Protein AF-A0A553RM17-F1 (afdb_monomer_lite)

Sequence (61 aa):
MSKLDVPLEEVMARQSPVCDPEPMDSEDMLFMLYTSGSTGKPKGIVHTQAGYLLYTSLTHQ

Organism: NCBI:txid2873325

pLDDT: mean 93.81, std 5.97, range [67.38, 98.56]

InterPro domains:
  IPR000873 AMP-dependent synthetase/ligase domain [PF00501] (17-56)
  IPR020459 AMP-binding [PR00154] (27-38)
  IPR020459 AMP-binding [PR00154] (39-47)
  IPR020845 AMP-binding, conserved site [PS00455] (32-43)
  IPR042099 ANL, N-terminal domain [G3DSA:3.40.50.12780] (1-61)

Radius of gyration: 18.54 Å; chains: 1; bounding box: 33×41×43 Å

Structure (mmCIF, N/CA/C/O backbone):
data_AF-A0A553RM17-F1
#
_entry.id   AF-A0A553RM17-F1
#
loop_
_atom_site.group_PDB
_atom_site.id
_atom_site.type_symbol
_atom_site.label_atom_id
_atom_site.label_alt_id
_atom_site.label_comp_id
_atom_site.label_asym_id
_atom_site.label_entity_id
_atom_site.label_seq_id
_atom_site.pdbx_PDB_ins_code
_atom_site.Cartn_x
_atom_site.Cartn_y
_atom_site.Cartn_z
_atom_site.occupancy
_atom_site.B_iso_or_equiv
_atom_site.auth_seq_id
_atom_site.auth_comp_id
_atom_site.auth_asym_id
_atom_site.auth_atom_id
_atom_site.pdbx_PDB_model_num
ATOM 1 N N . MET A 1 1 ? 22.039 -24.860 -9.533 1.00 67.38 1 MET A N 1
ATOM 2 C CA . MET A 1 1 ? 20.710 -24.293 -9.808 1.00 67.38 1 MET A CA 1
ATOM 3 C C . MET A 1 1 ? 19.697 -25.416 -9.747 1.00 67.38 1 MET A C 1
ATOM 5 O O . MET A 1 1 ? 19.878 -26.428 -10.418 1.00 67.38 1 MET A O 1
ATOM 9 N N . SER A 1 2 ? 18.719 -25.292 -8.857 1.00 84.81 2 SER A N 1
ATOM 10 C CA . SER A 1 2 ? 17.556 -26.168 -8.782 1.00 84.81 2 SER A CA 1
ATOM 11 C C . SER A 1 2 ? 16.742 -26.082 -10.080 1.00 84.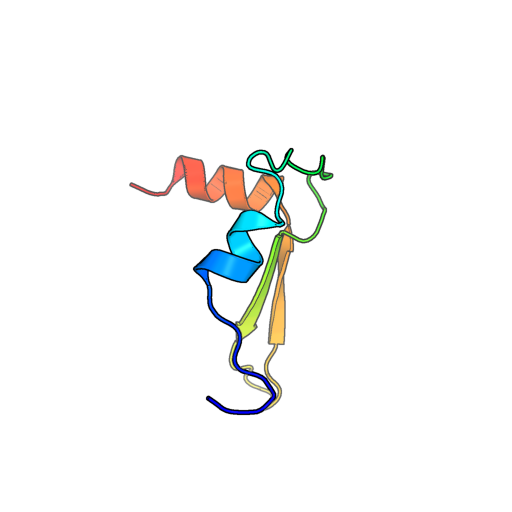81 2 SER A C 1
ATOM 13 O O . SER A 1 2 ? 16.903 -25.146 -10.857 1.00 84.81 2 SER A O 1
ATOM 15 N N . LYS A 1 3 ? 15.821 -27.028 -10.306 1.00 86.94 3 LYS A N 1
ATOM 16 C CA . LYS A 1 3 ? 14.873 -26.971 -11.438 1.00 86.94 3 LYS A CA 1
ATOM 17 C C . LYS A 1 3 ? 14.024 -25.683 -11.448 1.00 86.94 3 LYS A C 1
ATOM 19 O O . LYS A 1 3 ? 13.451 -25.351 -12.479 1.00 86.94 3 LYS A O 1
ATOM 24 N N . LEU A 1 4 ? 13.906 -25.005 -10.307 1.00 88.00 4 LEU A N 1
ATOM 25 C CA . LEU A 1 4 ? 13.132 -23.774 -10.142 1.00 88.00 4 LEU A CA 1
ATOM 26 C C . LEU A 1 4 ? 13.977 -22.509 -10.342 1.00 88.00 4 LEU A C 1
ATOM 28 O O . LEU A 1 4 ? 13.410 -21.425 -10.445 1.00 88.00 4 LEU A O 1
ATOM 32 N N . ASP A 1 5 ? 15.304 -22.630 -10.398 1.00 93.25 5 ASP A N 1
ATOM 33 C CA . ASP A 1 5 ? 16.183 -21.475 -10.531 1.00 93.25 5 ASP A CA 1
ATOM 34 C C . ASP A 1 5 ? 16.336 -21.121 -12.014 1.00 93.25 5 ASP A C 1
ATOM 36 O O . ASP A 1 5 ? 16.656 -21.978 -12.840 1.00 93.25 5 ASP A O 1
ATOM 40 N N . VAL A 1 6 ? 16.151 -19.845 -12.343 1.00 91.88 6 VAL A N 1
ATOM 41 C CA . VAL A 1 6 ? 16.306 -19.302 -13.697 1.00 91.88 6 VAL A CA 1
ATOM 42 C C . VAL A 1 6 ? 17.239 -18.088 -13.666 1.00 91.88 6 VAL A C 1
ATOM 44 O O . VAL A 1 6 ? 17.183 -17.323 -12.700 1.00 91.88 6 VAL A O 1
ATOM 47 N N . PRO A 1 7 ? 18.106 -17.890 -14.677 1.00 94.56 7 PRO A N 1
ATOM 48 C CA . PRO A 1 7 ? 18.956 -16.702 -14.750 1.00 94.56 7 PRO A CA 1
ATOM 49 C C . PRO A 1 7 ? 18.115 -15.425 -14.866 1.00 94.56 7 PRO A C 1
ATOM 51 O O . PRO A 1 7 ? 17.233 -15.335 -15.724 1.00 94.56 7 PRO A O 1
ATOM 54 N N . LEU A 1 8 ? 18.387 -14.435 -14.010 1.00 93.50 8 LEU A N 1
ATOM 55 C CA . LEU A 1 8 ? 17.630 -13.181 -13.958 1.00 93.50 8 LEU A CA 1
ATOM 56 C C . LEU A 1 8 ? 17.673 -12.454 -15.307 1.00 93.50 8 LEU A C 1
ATOM 58 O O . LEU A 1 8 ? 16.642 -12.012 -15.810 1.00 93.50 8 LEU A O 1
ATOM 62 N N . GLU A 1 9 ? 18.859 -12.380 -15.907 1.00 94.81 9 GLU A N 1
ATOM 63 C CA . GLU A 1 9 ? 19.118 -11.670 -17.156 1.00 94.81 9 GLU A CA 1
ATOM 64 C C . GLU A 1 9 ? 18.292 -12.253 -18.309 1.00 94.81 9 GLU A C 1
ATOM 66 O O . GLU A 1 9 ? 17.699 -11.510 -19.089 1.00 94.81 9 GLU A O 1
ATOM 71 N N . GLU A 1 10 ? 18.193 -13.584 -18.386 1.00 94.38 10 GLU A N 1
ATOM 72 C CA . GLU A 1 10 ? 17.418 -14.273 -19.423 1.00 94.38 10 GLU A CA 1
ATOM 73 C C . GLU A 1 10 ? 15.913 -14.027 -19.292 1.00 94.38 10 GLU A C 1
ATOM 75 O O . GLU A 1 10 ? 15.215 -13.909 -20.302 1.00 94.38 10 GLU A O 1
ATOM 80 N N . VAL A 1 11 ? 15.397 -13.965 -18.061 1.00 94.00 11 VAL A N 1
ATOM 81 C CA . VAL A 1 11 ? 13.969 -13.735 -17.807 1.00 94.00 11 VAL A CA 1
ATOM 82 C C . VAL A 1 11 ? 13.612 -12.271 -18.036 1.00 94.00 11 VAL A C 1
ATOM 84 O O . VAL A 1 11 ? 12.608 -11.994 -18.693 1.00 94.00 11 VAL A O 1
ATOM 87 N N . MET A 1 12 ? 14.443 -11.343 -17.556 1.00 94.44 12 MET A N 1
ATOM 88 C CA . MET A 1 12 ? 14.251 -9.904 -17.750 1.00 94.44 12 MET A CA 1
ATOM 89 C C . MET A 1 12 ? 14.306 -9.510 -19.227 1.00 94.44 12 MET A C 1
ATOM 91 O O . MET A 1 12 ? 13.483 -8.711 -19.660 1.00 94.44 12 MET A O 1
ATOM 95 N N . ALA A 1 13 ? 15.196 -10.116 -20.023 1.00 95.44 13 ALA A N 1
ATOM 96 C CA . ALA A 1 13 ? 15.291 -9.854 -21.463 1.00 95.44 13 ALA A CA 1
ATOM 97 C C . ALA A 1 13 ? 14.008 -10.195 -22.249 1.00 95.44 13 ALA A C 1
ATOM 99 O O . ALA A 1 13 ? 13.842 -9.738 -23.378 1.00 95.44 13 ALA A O 1
ATOM 100 N N . ARG A 1 14 ? 13.105 -11.002 -21.674 1.00 95.31 14 ARG A N 1
ATOM 101 C CA . ARG A 1 14 ? 11.811 -11.374 -22.276 1.00 95.31 14 ARG A CA 1
ATOM 102 C C . ARG A 1 14 ? 10.649 -10.494 -21.810 1.00 95.31 14 ARG A C 1
ATOM 104 O O . ARG A 1 14 ? 9.543 -10.672 -22.311 1.00 95.31 14 ARG A O 1
ATOM 111 N N . GLN A 1 15 ? 10.864 -9.605 -20.840 1.00 94.75 15 GLN A N 1
ATOM 112 C CA . GLN A 1 15 ? 9.822 -8.721 -20.319 1.00 94.75 15 GLN A CA 1
ATOM 113 C C . GLN A 1 15 ? 9.805 -7.382 -21.056 1.00 94.75 15 GLN A C 1
ATOM 115 O O . GLN A 1 15 ? 10.809 -6.938 -21.611 1.00 94.75 15 GLN A O 1
ATOM 120 N N . SER A 1 16 ? 8.648 -6.724 -21.035 1.00 95.19 16 SER A N 1
ATOM 121 C CA . SER A 1 16 ? 8.533 -5.348 -21.508 1.00 95.19 16 SER A CA 1
ATOM 122 C C . SER A 1 16 ? 9.358 -4.410 -20.614 1.00 95.19 16 SER A C 1
ATOM 124 O O . SER A 1 16 ? 9.306 -4.548 -19.389 1.00 95.19 16 SER A O 1
ATOM 126 N N . PRO A 1 17 ? 10.073 -3.419 -21.181 1.00 93.38 17 PRO A N 1
ATOM 127 C CA . PRO A 1 17 ? 10.712 -2.367 -20.390 1.00 93.38 17 PRO A CA 1
ATOM 128 C C . PRO A 1 17 ? 9.695 -1.387 -19.782 1.00 93.38 17 PRO A C 1
ATOM 130 O O . PRO A 1 17 ? 10.061 -0.573 -18.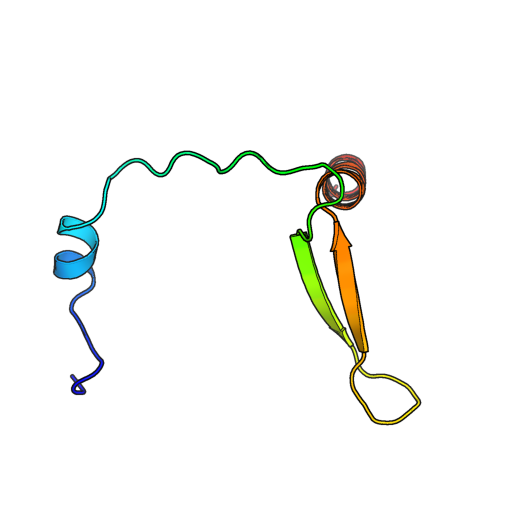939 1.00 93.38 17 PRO A O 1
ATOM 133 N N . VAL A 1 18 ? 8.434 -1.445 -20.224 1.00 95.50 18 VAL A N 1
ATOM 134 C CA . VAL A 1 18 ? 7.336 -0.594 -19.760 1.00 95.50 18 VAL A CA 1
ATOM 135 C C . VAL A 1 18 ? 6.246 -1.468 -19.152 1.00 95.50 18 VAL A C 1
ATOM 137 O O . VAL A 1 18 ? 5.793 -2.430 -19.774 1.00 95.50 18 VAL A O 1
ATOM 140 N N . CYS A 1 19 ? 5.827 -1.113 -17.942 1.00 94.31 19 CYS A N 1
ATOM 141 C CA . CYS A 1 19 ? 4.677 -1.686 -17.257 1.00 94.31 19 CYS A CA 1
ATOM 142 C C . CYS A 1 19 ? 3.738 -0.526 -16.929 1.00 94.31 19 CYS A C 1
ATOM 144 O O . CYS A 1 19 ? 4.036 0.267 -16.033 1.00 94.31 19 CYS A O 1
ATOM 146 N N . ASP A 1 20 ? 2.669 -0.384 -17.708 1.00 95.94 20 ASP A N 1
ATOM 147 C CA . ASP A 1 20 ? 1.677 0.657 -17.462 1.00 95.94 20 ASP A CA 1
ATOM 148 C C . ASP A 1 20 ? 0.927 0.358 -16.152 1.00 95.94 20 ASP A C 1
ATOM 150 O O . ASP A 1 20 ? 0.635 -0.807 -15.864 1.00 95.94 20 ASP A O 1
ATOM 154 N N . PRO A 1 2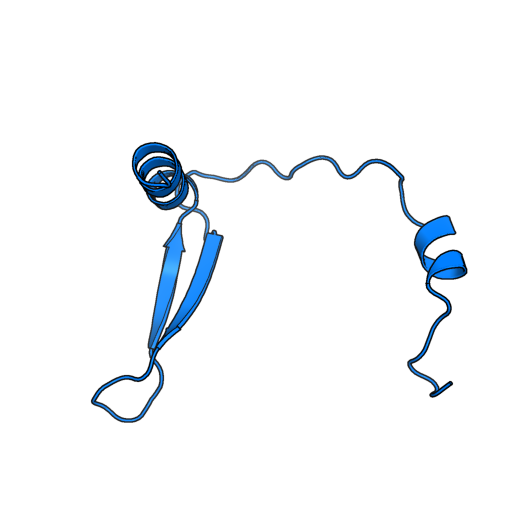1 ? 0.637 1.376 -15.324 1.00 95.56 21 PRO A N 1
ATOM 155 C CA . PRO A 1 21 ? -0.098 1.170 -14.087 1.00 95.56 21 PRO A CA 1
ATOM 156 C C . PRO A 1 21 ? -1.549 0.791 -14.384 1.00 95.56 21 PRO A C 1
ATOM 158 O O . PRO A 1 21 ? -2.206 1.420 -15.216 1.00 95.56 21 PRO A O 1
ATOM 161 N N . GLU A 1 22 ? -2.064 -0.192 -13.651 1.00 96.81 22 GLU A N 1
ATOM 162 C CA . GLU A 1 22 ? -3.483 -0.533 -13.709 1.00 96.81 22 GLU A CA 1
ATOM 163 C C . GLU A 1 22 ? -4.312 0.580 -13.039 1.00 96.81 22 GLU A C 1
ATOM 165 O O . GLU A 1 22 ? -3.980 0.993 -11.920 1.00 96.81 22 GLU A O 1
ATOM 170 N N . PRO A 1 23 ? -5.375 1.095 -13.683 1.00 97.25 23 PRO A N 1
ATOM 171 C CA . PRO A 1 23 ? -6.323 1.992 -13.035 1.00 97.25 23 PRO A CA 1
ATOM 172 C C . PRO A 1 23 ? -7.118 1.248 -11.959 1.00 97.25 23 PRO A C 1
ATOM 174 O O . PRO A 1 23 ? -7.694 0.199 -12.226 1.00 97.25 23 PRO A O 1
ATOM 177 N N . MET A 1 24 ? -7.197 1.822 -10.762 1.00 97.88 24 MET A N 1
ATOM 178 C CA . MET A 1 24 ? -7.850 1.207 -9.605 1.00 97.88 24 MET A CA 1
ATOM 179 C C . MET A 1 24 ? -8.888 2.167 -9.015 1.00 97.88 24 MET A C 1
ATOM 181 O O . MET A 1 24 ? -8.694 3.388 -9.042 1.00 97.88 24 MET A O 1
ATOM 185 N N . ASP A 1 25 ? -9.979 1.629 -8.470 1.00 98.56 25 ASP A N 1
ATOM 186 C CA . ASP A 1 25 ? -10.941 2.409 -7.691 1.00 98.56 25 ASP A CA 1
ATOM 187 C C . ASP A 1 25 ? -10.315 2.815 -6.343 1.00 98.56 25 ASP A C 1
ATOM 189 O O . ASP A 1 25 ? -9.443 2.145 -5.784 1.00 98.56 25 ASP A O 1
ATOM 193 N N . SER A 1 26 ? -10.789 3.925 -5.786 1.00 98.44 26 SER A N 1
ATOM 194 C CA . SER A 1 26 ? -10.393 4.429 -4.472 1.00 98.44 26 SER A CA 1
ATOM 195 C C . SER A 1 26 ? -10.575 3.390 -3.365 1.00 98.44 26 SER A C 1
ATOM 197 O O . SER A 1 26 ? -9.755 3.340 -2.445 1.00 98.44 26 SER A O 1
ATOM 199 N N . GLU A 1 27 ? -11.613 2.557 -3.478 1.00 98.38 27 GLU A N 1
ATOM 200 C CA . GLU A 1 27 ? -11.955 1.515 -2.506 1.00 98.38 27 GLU A CA 1
ATOM 201 C C . GLU A 1 27 ? -11.434 0.115 -2.870 1.00 98.38 27 GLU A C 1
ATOM 203 O O . GLU A 1 27 ? -11.714 -0.850 -2.153 1.00 98.38 27 GLU A O 1
ATOM 208 N N . ASP A 1 28 ? -10.630 -0.018 -3.930 1.00 98.56 28 ASP A N 1
ATOM 209 C CA . ASP A 1 28 ? -9.948 -1.281 -4.203 1.00 98.56 28 ASP A CA 1
ATOM 210 C C . ASP A 1 28 ? -8.919 -1.599 -3.108 1.00 98.56 28 ASP A C 1
ATOM 212 O O . ASP A 1 28 ? -8.297 -0.719 -2.502 1.00 98.56 28 ASP A O 1
ATOM 216 N N . MET A 1 29 ? -8.721 -2.893 -2.847 1.00 98.19 29 MET A N 1
ATOM 217 C CA . MET A 1 29 ? -7.760 -3.364 -1.851 1.00 98.19 29 MET A CA 1
ATOM 218 C C . MET A 1 29 ? -6.327 -3.003 -2.264 1.00 98.19 29 MET A C 1
ATOM 220 O O . MET A 1 29 ? -5.847 -3.436 -3.309 1.00 98.19 29 MET A O 1
ATOM 224 N N . LEU A 1 30 ? -5.623 -2.268 -1.400 1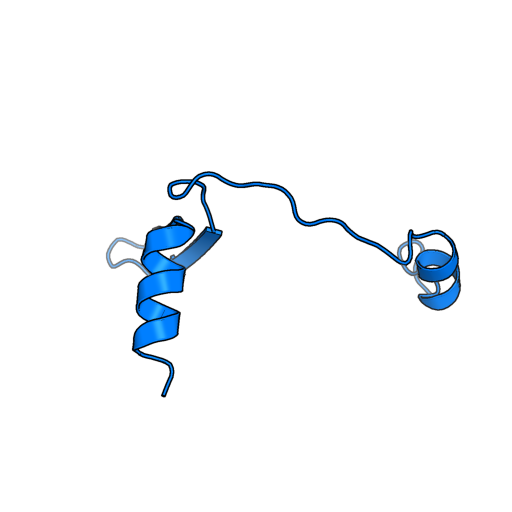.00 98.19 30 LEU A N 1
ATOM 225 C CA . LEU A 1 30 ? -4.209 -1.939 -1.571 1.00 98.19 30 LEU A CA 1
ATOM 226 C C . LEU A 1 30 ? -3.311 -3.023 -0.966 1.00 98.19 30 LEU A C 1
ATOM 228 O O . LEU A 1 30 ? -2.407 -3.529 -1.624 1.00 98.19 30 LEU A O 1
ATOM 232 N N . PHE A 1 31 ? -3.560 -3.392 0.293 1.00 98.12 31 PHE A N 1
ATOM 233 C CA . PHE A 1 31 ? -2.865 -4.496 0.954 1.00 98.12 31 PHE A CA 1
ATOM 234 C C . PHE A 1 31 ? -3.685 -5.098 2.096 1.00 98.12 31 PHE A C 1
ATOM 236 O O . PHE A 1 31 ? -4.605 -4.475 2.633 1.00 98.12 31 PHE A O 1
ATOM 243 N N . MET A 1 32 ? -3.292 -6.311 2.495 1.00 97.56 32 MET A N 1
ATOM 244 C CA . MET A 1 32 ? -3.759 -6.967 3.711 1.00 97.56 32 MET A CA 1
ATOM 245 C C . MET A 1 32 ? -2.598 -7.156 4.689 1.00 97.56 32 MET A C 1
ATOM 247 O O . MET A 1 32 ? -1.593 -7.783 4.357 1.00 97.56 32 MET A O 1
ATOM 251 N N . LEU A 1 33 ? -2.754 -6.648 5.909 1.00 96.38 33 LEU A N 1
ATOM 252 C CA . LEU A 1 33 ? -1.789 -6.793 6.992 1.00 96.38 33 LEU A CA 1
ATOM 253 C C . LEU A 1 33 ? -2.323 -7.754 8.053 1.00 96.38 33 LEU A C 1
ATOM 255 O O . LEU A 1 33 ? -3.305 -7.467 8.741 1.00 96.38 33 LEU A O 1
ATOM 259 N N . TYR A 1 34 ? -1.654 -8.896 8.205 1.00 95.19 34 TYR A N 1
ATOM 260 C CA . TYR A 1 34 ? -1.972 -9.846 9.264 1.00 95.19 34 TYR A CA 1
ATOM 261 C C . TYR A 1 34 ? -1.382 -9.399 10.598 1.00 95.19 34 TYR A C 1
ATOM 263 O O . TYR A 1 34 ? -0.187 -9.135 10.710 1.00 95.19 34 TYR A O 1
ATOM 271 N N . THR A 1 35 ? -2.221 -9.359 11.628 1.00 92.81 35 THR A N 1
ATOM 272 C CA . THR A 1 35 ? -1.826 -8.983 12.991 1.00 92.81 35 THR A CA 1
ATOM 273 C C . THR A 1 35 ? -2.235 -10.057 13.989 1.00 92.81 35 THR A C 1
ATOM 275 O O . THR A 1 35 ? -3.211 -10.786 13.777 1.00 92.81 35 THR A O 1
ATOM 278 N N . SER A 1 36 ? -1.485 -10.185 15.086 1.00 91.56 36 SER A N 1
ATOM 279 C CA . SER A 1 36 ? -1.851 -11.091 16.174 1.00 91.56 36 SER A CA 1
ATOM 280 C C . SER A 1 36 ? -3.152 -10.614 16.832 1.00 91.56 36 SER A C 1
ATOM 282 O O . SER A 1 36 ? -3.263 -9.491 17.320 1.00 91.56 36 SER A O 1
ATOM 284 N N . GLY A 1 37 ? -4.175 -11.470 16.814 1.00 83.88 37 GLY A N 1
ATOM 285 C CA . GLY A 1 37 ? -5.452 -11.220 17.478 1.00 83.88 37 GLY A CA 1
ATOM 286 C C . GLY A 1 37 ? -5.489 -11.815 18.886 1.00 83.88 37 GLY A C 1
ATOM 287 O O . GLY A 1 37 ? -4.884 -12.853 19.142 1.00 83.88 37 GLY A O 1
ATOM 288 N N . SER A 1 38 ? -6.271 -11.216 19.788 1.00 81.06 38 SER A N 1
ATOM 289 C CA . SER A 1 38 ? -6.498 -11.743 21.146 1.00 81.06 38 SER A CA 1
ATOM 290 C C . SER A 1 38 ? -7.200 -13.109 21.179 1.00 81.06 38 SER A C 1
ATOM 292 O O . SER A 1 38 ? -7.129 -13.812 22.180 1.00 81.06 38 SER A O 1
ATOM 294 N N . THR A 1 39 ? -7.864 -13.507 20.089 1.00 82.19 39 THR A N 1
ATOM 295 C CA . THR A 1 39 ? -8.646 -14.750 19.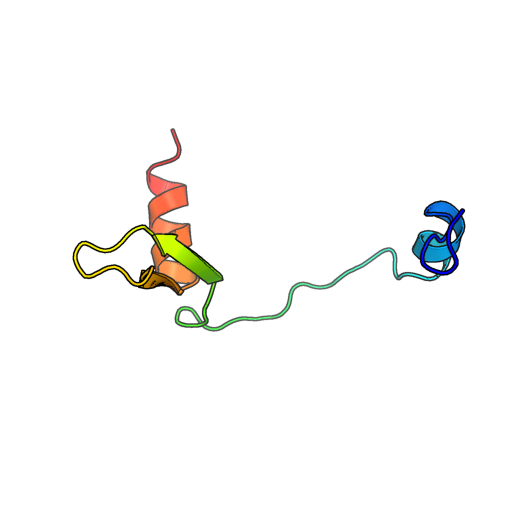971 1.00 82.19 39 THR A CA 1
ATOM 296 C C . THR A 1 39 ? -7.892 -15.894 19.271 1.00 82.19 39 THR A C 1
ATOM 298 O O . THR A 1 39 ? -8.505 -16.856 18.814 1.00 82.19 39 THR A O 1
ATOM 301 N N . GLY A 1 40 ? -6.559 -15.808 19.164 1.00 82.50 40 GLY A N 1
ATOM 302 C CA . GLY A 1 40 ? -5.677 -16.896 18.711 1.00 82.50 40 GLY A CA 1
ATOM 303 C C . GLY A 1 40 ? -5.519 -17.059 17.193 1.00 82.50 40 GLY A C 1
ATOM 304 O O . GLY A 1 40 ? -4.511 -17.603 16.750 1.00 82.50 40 GLY A O 1
ATOM 305 N N . LYS A 1 41 ? -6.451 -16.552 16.376 1.00 86.94 41 LYS A N 1
ATOM 306 C CA . LYS A 1 41 ? -6.288 -16.479 14.912 1.00 86.94 41 LYS A CA 1
ATOM 307 C C . LYS A 1 41 ? -5.808 -15.082 14.490 1.00 86.94 41 LYS A C 1
ATOM 309 O O . LYS A 1 41 ? -6.389 -14.098 14.958 1.00 86.94 41 LYS A O 1
ATOM 314 N N . PRO A 1 42 ? -4.790 -14.966 13.614 1.00 90.38 42 PRO A N 1
ATOM 315 C CA . PRO A 1 42 ? -4.386 -13.680 13.058 1.00 90.38 42 PRO A CA 1
ATOM 316 C C . PRO A 1 42 ? -5.535 -12.995 12.312 1.00 90.38 42 PRO A C 1
ATOM 318 O O . PRO A 1 42 ? -6.290 -13.649 11.591 1.00 90.38 42 PRO A O 1
ATOM 321 N N . LYS A 1 43 ? -5.666 -11.679 12.479 1.00 92.50 43 LYS A N 1
ATOM 322 C CA . LYS A 1 43 ? -6.662 -10.864 11.768 1.00 92.50 43 LYS A CA 1
ATOM 323 C C . LYS A 1 43 ? -6.031 -10.277 10.510 1.00 92.50 43 LYS A C 1
ATOM 325 O O . LYS A 1 43 ? -4.966 -9.680 10.619 1.00 92.50 43 LYS A O 1
ATOM 330 N N . GLY A 1 44 ? -6.688 -10.418 9.359 1.00 93.69 44 GLY A N 1
ATOM 331 C CA . GLY A 1 44 ? -6.292 -9.763 8.108 1.00 93.69 44 GLY A CA 1
ATOM 332 C C . GLY A 1 44 ? -6.921 -8.376 8.004 1.00 93.69 44 GLY A C 1
ATOM 333 O O . GLY A 1 44 ? -8.107 -8.260 7.707 1.00 93.69 44 GLY A O 1
ATOM 334 N N . ILE A 1 45 ? -6.146 -7.334 8.293 1.00 95.25 45 ILE A N 1
ATOM 335 C CA . ILE A 1 45 ? -6.587 -5.941 8.172 1.00 95.25 45 ILE A CA 1
ATOM 336 C C . ILE A 1 45 ? -6.432 -5.521 6.717 1.00 95.25 45 ILE A C 1
ATOM 338 O O . ILE A 1 45 ? -5.338 -5.633 6.177 1.00 95.25 45 ILE A O 1
ATOM 342 N N . VAL A 1 46 ? -7.501 -5.034 6.097 1.00 97.94 46 VAL A N 1
ATOM 343 C CA . VAL A 1 46 ? -7.481 -4.530 4.719 1.00 97.94 46 VAL A CA 1
ATOM 344 C C . VAL A 1 46 ? -7.380 -3.009 4.735 1.00 97.94 46 VAL A C 1
ATOM 346 O O . VAL A 1 46 ? -8.136 -2.351 5.447 1.00 97.94 46 VAL A O 1
ATOM 349 N N . HIS A 1 47 ? -6.471 -2.466 3.930 1.00 98.44 47 HIS A N 1
ATOM 350 C CA . HIS A 1 47 ? -6.413 -1.042 3.606 1.00 98.44 47 HIS A CA 1
ATOM 351 C C . HIS A 1 47 ? -6.752 -0.841 2.127 1.00 98.44 47 HIS A C 1
ATOM 353 O O . HIS A 1 47 ? -6.257 -1.587 1.279 1.00 98.44 47 HIS A O 1
ATOM 359 N N . THR A 1 48 ? -7.597 0.148 1.830 1.00 98.50 48 THR A N 1
ATOM 360 C CA . THR A 1 48 ? -7.977 0.536 0.463 1.00 98.50 48 THR A CA 1
ATOM 361 C C . THR A 1 48 ? -7.049 1.616 -0.091 1.00 98.50 48 THR A C 1
ATOM 363 O O . THR A 1 48 ? -6.276 2.222 0.659 1.00 98.50 48 THR A O 1
ATOM 366 N N . GLN A 1 49 ? -7.069 1.825 -1.408 1.00 98.50 49 GLN A N 1
ATOM 367 C CA . GLN A 1 49 ? -6.069 2.637 -2.108 1.00 98.50 49 GLN A CA 1
ATOM 368 C C . GLN A 1 49 ? -6.040 4.105 -1.671 1.00 98.50 49 GLN A C 1
ATOM 370 O O . GLN A 1 49 ? -5.053 4.558 -1.086 1.00 98.50 49 GLN A O 1
ATOM 375 N N . ALA A 1 50 ? -7.101 4.865 -1.957 1.00 98.25 50 ALA A N 1
ATOM 376 C CA . ALA A 1 50 ? -7.046 6.325 -1.883 1.00 98.25 50 ALA A CA 1
ATOM 377 C C . ALA A 1 50 ? -6.927 6.833 -0.441 1.00 98.25 50 ALA A C 1
ATOM 379 O O . ALA A 1 50 ? -6.086 7.684 -0.151 1.00 98.25 50 ALA A O 1
ATOM 380 N N . GLY A 1 51 ? -7.733 6.289 0.476 1.00 98.25 51 GLY A N 1
ATOM 381 C CA . GLY A 1 51 ? -7.748 6.725 1.873 1.00 98.25 51 GLY A CA 1
ATOM 382 C C . GLY A 1 51 ? -6.414 6.490 2.585 1.00 98.25 51 GLY A C 1
ATOM 383 O O . GLY A 1 51 ? -5.916 7.384 3.274 1.00 98.25 51 GLY A O 1
ATOM 384 N N . TYR A 1 52 ? -5.806 5.315 2.384 1.00 98.25 52 TYR A N 1
ATOM 385 C CA . TYR A 1 52 ? -4.503 5.002 2.971 1.00 98.25 52 TYR A CA 1
ATOM 386 C C . TYR A 1 52 ? -3.401 5.889 2.390 1.00 98.25 52 TYR A C 1
ATOM 388 O O . TYR A 1 52 ? -2.683 6.542 3.146 1.00 98.25 52 TYR A O 1
ATOM 396 N N . LEU A 1 53 ? -3.294 5.957 1.057 1.00 98.12 53 LEU A N 1
ATOM 397 C CA . LEU A 1 53 ? -2.247 6.733 0.390 1.00 98.12 53 LEU A CA 1
ATOM 398 C C . LEU A 1 53 ? -2.350 8.227 0.701 1.00 98.12 53 LEU A C 1
ATOM 400 O O . LEU A 1 53 ? -1.322 8.872 0.910 1.00 98.12 53 LEU A O 1
ATOM 404 N N . LEU A 1 54 ? -3.568 8.771 0.793 1.00 98.25 54 LEU A N 1
ATOM 405 C CA . LEU A 1 54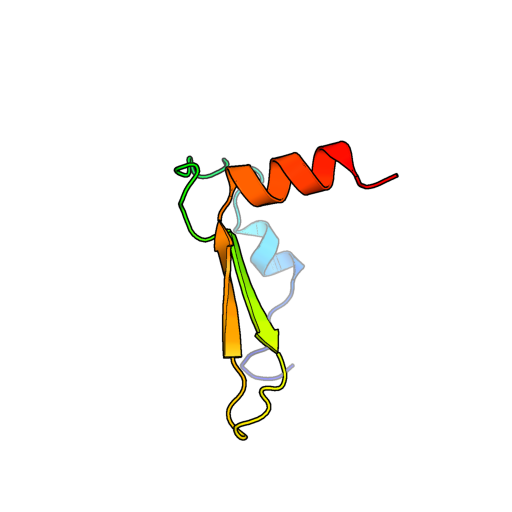 ? -3.783 10.155 1.203 1.00 98.25 54 LEU A CA 1
ATOM 406 C C . LEU A 1 54 ? -3.213 10.399 2.600 1.00 98.25 54 LEU A C 1
ATOM 408 O O . LEU A 1 54 ? -2.384 11.293 2.764 1.00 98.25 54 LEU A O 1
ATOM 412 N N . TYR A 1 55 ? -3.606 9.591 3.588 1.00 98.25 55 TYR A N 1
ATOM 413 C CA . TYR A 1 55 ? -3.095 9.728 4.952 1.00 98.25 55 TYR A CA 1
ATOM 414 C C . TYR A 1 55 ? -1.567 9.615 4.993 1.00 98.25 55 TYR A C 1
ATOM 416 O O . TYR A 1 55 ? -0.908 10.509 5.517 1.00 98.25 55 TYR A O 1
ATOM 424 N N . THR A 1 56 ? -0.991 8.592 4.353 1.00 97.56 56 THR A N 1
ATOM 425 C CA . THR A 1 56 ? 0.465 8.420 4.265 1.00 97.56 56 THR A CA 1
ATOM 426 C C . THR A 1 56 ? 1.143 9.641 3.647 1.00 97.56 56 THR A C 1
ATOM 428 O O . THR A 1 56 ? 2.112 10.144 4.208 1.00 97.56 56 THR A O 1
ATOM 431 N N . SER A 1 57 ? 0.629 10.170 2.533 1.00 97.62 57 SER A N 1
ATOM 432 C CA . SER A 1 57 ? 1.210 11.355 1.888 1.00 97.62 57 SER A CA 1
ATOM 433 C C . SER A 1 57 ? 1.233 12.571 2.816 1.00 97.62 57 SER A C 1
ATOM 435 O O . SER A 1 57 ? 2.219 13.306 2.835 1.00 97.62 57 SER A O 1
ATOM 437 N N . LEU A 1 58 ? 0.193 12.738 3.638 1.00 98.19 58 LEU A N 1
ATOM 438 C CA . LEU A 1 58 ? 0.060 13.855 4.568 1.00 98.19 58 LEU A CA 1
ATOM 439 C C . LEU A 1 58 ? 0.940 13.702 5.815 1.00 98.19 58 LEU A C 1
ATOM 441 O O . LEU A 1 58 ? 1.301 14.712 6.413 1.00 98.19 58 LEU A O 1
ATOM 445 N N . THR A 1 59 ? 1.282 12.473 6.217 1.00 97.81 59 THR A N 1
ATOM 446 C CA . THR A 1 59 ? 1.920 12.207 7.520 1.00 97.81 59 THR A CA 1
ATOM 447 C C . THR A 1 59 ? 3.286 11.520 7.456 1.00 97.81 59 THR A C 1
ATOM 449 O O . THR A 1 59 ? 3.795 11.140 8.502 1.00 97.81 59 THR A O 1
ATOM 452 N N . HIS A 1 60 ? 3.877 11.293 6.280 1.00 94.31 60 HIS A N 1
ATOM 453 C CA . HIS A 1 60 ? 5.132 10.528 6.148 1.00 94.31 60 HIS A CA 1
ATOM 454 C C . HIS A 1 60 ? 6.412 11.234 6.644 1.00 94.31 60 HIS A C 1
ATOM 456 O O . HIS A 1 60 ? 7.474 10.616 6.577 1.00 94.31 60 HIS A O 1
ATOM 462 N N . GLN A 1 61 ? 6.330 12.504 7.062 1.00 78.75 61 GLN A N 1
ATOM 463 C CA . GLN A 1 61 ? 7.484 13.301 7.507 1.00 78.75 61 GLN A CA 1
ATOM 464 C C . GLN A 1 61 ? 8.018 12.852 8.867 1.00 78.75 61 GLN A C 1
ATOM 466 O O . GLN A 1 61 ? 7.203 12.733 9.810 1.00 78.75 61 GLN A O 1
#

Foldseek 3Di:
DPPPDDDPVVVVVPDDPDDDDDDDDQFDWPAWDWDDDPVRGTDTDTDGHNVVVVVCVVPVD

Secondary structure (DSSP, 8-state):
--TT---HHHHHTTS-S--PPPP--TTSEEEEEEE--TTSSPEEEEEEHHHHHHHHHHH--